Protein AF-A0A2E0YB54-F1 (afdb_monomer_lite)

Radius of gyration: 15.56 Å; chains: 1; bounding box: 36×24×35 Å

Structure (mmCIF, N/CA/C/O backbone):
data_AF-A0A2E0YB54-F1
#
_entry.id   AF-A0A2E0YB54-F1
#
loop_
_atom_site.group_PDB
_atom_site.id
_atom_site.type_symbol
_atom_site.label_atom_id
_atom_site.label_alt_id
_atom_site.label_comp_id
_atom_site.label_asym_id
_atom_site.label_entity_id
_atom_site.label_seq_id
_atom_site.pdbx_PDB_ins_code
_atom_site.Cartn_x
_atom_site.Cartn_y
_atom_site.Cartn_z
_atom_site.occupancy
_atom_site.B_iso_or_equiv
_atom_site.auth_seq_id
_atom_site.auth_comp_id
_atom_site.auth_asym_id
_atom_site.auth_atom_id
_atom_site.pdbx_PDB_model_num
ATOM 1 N N . GLU A 1 1 ? -7.503 -12.226 -6.401 1.00 80.44 1 GLU A N 1
ATOM 2 C CA . GLU A 1 1 ? -6.110 -12.496 -6.809 1.00 80.44 1 GLU A CA 1
ATOM 3 C C . GLU A 1 1 ? -5.932 -12.109 -8.269 1.00 80.44 1 GLU A C 1
ATOM 5 O O . GLU A 1 1 ? -6.871 -12.278 -9.041 1.00 80.44 1 GLU A O 1
ATOM 10 N N . GLY A 1 2 ? -4.785 -11.529 -8.625 1.00 94.88 2 GLY A N 1
ATOM 11 C CA . GLY A 1 2 ? -4.480 -11.051 -9.975 1.00 94.88 2 GLY A CA 1
ATOM 12 C C . GLY A 1 2 ? -3.134 -10.323 -10.020 1.00 94.88 2 GLY A C 1
ATOM 13 O O . GLY A 1 2 ? -2.630 -9.900 -8.982 1.00 94.88 2 GLY A O 1
ATOM 14 N N . VAL A 1 3 ? -2.551 -10.187 -11.213 1.00 96.06 3 VAL A N 1
ATOM 15 C CA . VAL A 1 3 ? -1.286 -9.462 -11.411 1.00 96.06 3 VAL A CA 1
ATOM 16 C C . VAL A 1 3 ? -1.541 -7.957 -11.349 1.00 96.06 3 VAL A C 1
ATOM 18 O O . VAL A 1 3 ? -2.431 -7.449 -12.030 1.00 96.06 3 VAL A O 1
ATOM 21 N N . TRP A 1 4 ? -0.750 -7.237 -10.554 1.00 96.88 4 TRP A N 1
ATOM 22 C CA . TRP A 1 4 ? -0.731 -5.775 -10.573 1.00 96.88 4 TRP A CA 1
ATOM 23 C C . TRP A 1 4 ? 0.156 -5.313 -11.730 1.00 96.88 4 TRP A C 1
ATOM 25 O O . TRP A 1 4 ? 1.382 -5.334 -11.643 1.00 96.88 4 TRP A O 1
ATOM 35 N N . GLN A 1 5 ? -0.484 -4.970 -12.847 1.00 96.94 5 GLN A N 1
ATOM 36 C CA . GLN A 1 5 ? 0.188 -4.628 -14.097 1.00 96.94 5 GLN A CA 1
ATOM 37 C C . GLN A 1 5 ? 0.555 -3.140 -14.143 1.00 96.94 5 GLN A C 1
ATOM 39 O O . GLN A 1 5 ? -0.280 -2.281 -13.858 1.00 96.94 5 GLN A O 1
ATOM 44 N N . LEU A 1 6 ? 1.784 -2.835 -14.566 1.00 97.56 6 LEU A N 1
ATOM 45 C CA . LEU A 1 6 ? 2.180 -1.476 -14.932 1.00 97.56 6 LEU A CA 1
ATOM 46 C C . LEU A 1 6 ? 1.879 -1.229 -16.412 1.00 97.56 6 LEU A C 1
ATOM 48 O O . LEU A 1 6 ? 2.315 -1.996 -17.273 1.00 97.56 6 LEU A O 1
ATOM 52 N N . ASP A 1 7 ? 1.160 -0.144 -16.680 1.00 97.38 7 ASP A N 1
ATOM 53 C CA . ASP A 1 7 ? 0.911 0.399 -18.017 1.00 97.38 7 ASP A CA 1
ATOM 54 C C . ASP A 1 7 ? 1.270 1.892 -18.000 1.00 97.38 7 ASP A C 1
ATOM 56 O O . ASP A 1 7 ? 0.444 2.766 -17.735 1.00 97.38 7 ASP A O 1
ATOM 60 N N . GLN A 1 8 ? 2.569 2.170 -18.119 1.00 97.31 8 GLN A N 1
ATOM 61 C CA . GLN A 1 8 ? 3.155 3.502 -17.977 1.00 97.31 8 GLN A CA 1
ATOM 62 C C . GLN A 1 8 ? 3.996 3.837 -19.210 1.00 97.31 8 GLN A C 1
ATOM 64 O O . GLN A 1 8 ? 4.693 2.979 -19.747 1.00 97.31 8 GLN A O 1
ATOM 69 N N . PHE A 1 9 ? 3.981 5.109 -19.617 1.00 97.25 9 PHE A N 1
ATOM 70 C CA . PHE A 1 9 ? 4.698 5.607 -20.795 1.00 97.25 9 PHE A CA 1
ATOM 71 C C . PHE A 1 9 ? 5.712 6.705 -20.409 1.00 97.25 9 PHE A C 1
ATOM 73 O O . PHE A 1 9 ? 5.426 7.895 -20.572 1.00 97.25 9 PHE A O 1
ATOM 80 N N . PRO A 1 10 ? 6.889 6.341 -19.869 1.00 96.19 10 PRO A N 1
ATOM 81 C CA . PRO A 1 10 ? 7.935 7.292 -19.486 1.00 9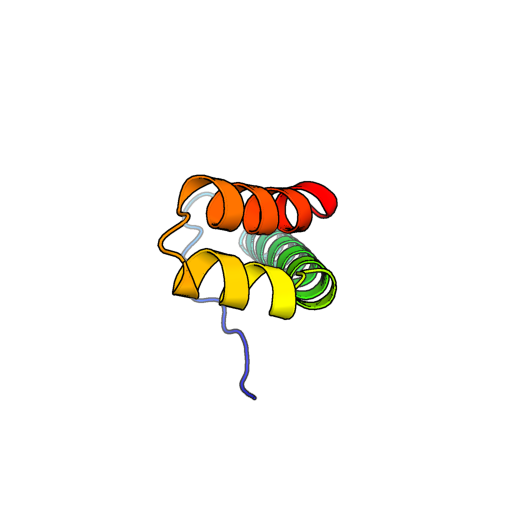6.19 10 PRO A CA 1
ATOM 82 C C . PRO A 1 10 ? 8.692 7.807 -20.722 1.00 96.19 10 PRO A C 1
ATOM 84 O O . PRO A 1 10 ? 9.732 7.278 -21.103 1.00 96.19 10 PRO A O 1
ATOM 87 N N . PHE A 1 11 ? 8.142 8.814 -21.406 1.00 96.50 11 PHE A N 1
ATOM 88 C CA . PHE A 1 11 ? 8.687 9.312 -22.678 1.00 96.50 11 PHE A CA 1
ATOM 89 C C . PHE A 1 11 ? 9.980 10.126 -22.541 1.00 96.50 11 PHE A C 1
ATOM 91 O O . PHE A 1 11 ? 10.697 10.282 -23.529 1.00 96.50 11 PHE A O 1
ATOM 98 N N . ARG A 1 12 ? 10.247 10.713 -21.367 1.00 97.88 12 ARG A N 1
ATOM 99 C CA . ARG A 1 12 ? 11.408 11.595 -21.139 1.00 97.88 12 ARG A CA 1
ATOM 100 C C . ARG A 1 12 ? 12.288 11.127 -19.980 1.00 97.88 12 ARG A C 1
ATOM 102 O O . ARG A 1 12 ? 13.266 11.792 -19.650 1.00 97.88 12 ARG A O 1
ATOM 109 N N . GLU A 1 13 ? 11.944 9.996 -19.381 1.00 97.75 13 GLU A N 1
ATOM 110 C CA . GLU A 1 13 ? 12.556 9.439 -18.183 1.00 97.75 13 GLU A CA 1
ATOM 111 C C . GLU A 1 13 ? 13.206 8.083 -18.495 1.00 97.75 13 GLU A C 1
ATOM 113 O O . GLU A 1 13 ? 12.903 7.440 -19.502 1.00 97.75 13 GLU A O 1
ATOM 118 N N . ASP A 1 14 ? 14.093 7.616 -17.615 1.00 98.12 14 ASP A N 1
ATOM 119 C CA . ASP A 1 14 ? 14.593 6.244 -17.691 1.00 98.12 14 ASP A CA 1
ATOM 120 C C . ASP A 1 14 ? 13.457 5.266 -17.347 1.00 98.12 14 ASP A C 1
ATOM 122 O O . ASP A 1 14 ? 12.940 5.235 -16.227 1.00 98.12 14 ASP A O 1
ATOM 126 N N . SER A 1 15 ? 13.065 4.455 -18.331 1.00 97.75 15 SER A N 1
ATOM 127 C CA . SER A 1 15 ? 11.955 3.505 -18.194 1.00 97.75 15 SER A CA 1
ATOM 128 C C . SER A 1 15 ? 12.172 2.433 -17.119 1.00 97.75 15 SER A C 1
ATOM 130 O O . SER A 1 15 ? 11.213 2.027 -16.463 1.00 97.75 15 SER A O 1
ATOM 132 N N . VAL A 1 16 ? 13.415 1.999 -16.896 1.0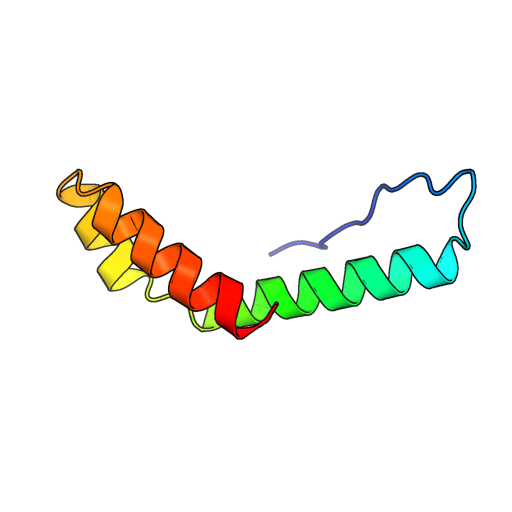0 97.75 16 VAL A N 1
ATOM 133 C CA . VAL A 1 16 ? 13.751 0.993 -15.880 1.00 97.75 16 VAL A CA 1
ATOM 134 C C . VAL A 1 16 ? 13.715 1.632 -14.500 1.00 97.75 16 VAL A C 1
ATOM 136 O O . VAL A 1 16 ? 13.164 1.050 -13.564 1.00 97.75 16 VAL A O 1
ATOM 139 N N . GLN A 1 17 ? 14.257 2.844 -14.366 1.00 98.31 17 GLN A N 1
ATOM 140 C CA . GLN A 1 17 ? 14.174 3.602 -13.121 1.00 98.31 17 GLN A CA 1
ATOM 141 C C . GLN A 1 17 ? 12.712 3.859 -12.729 1.00 98.31 17 GLN A C 1
ATOM 143 O O . GLN A 1 17 ? 12.331 3.594 -11.589 1.00 98.31 17 GLN A O 1
ATOM 148 N N . MET A 1 18 ? 11.887 4.303 -13.682 1.00 98.25 18 MET A N 1
ATOM 149 C CA . MET A 1 18 ? 10.458 4.547 -13.468 1.00 98.25 18 MET A CA 1
ATOM 150 C C . MET A 1 18 ? 9.707 3.281 -13.053 1.00 98.25 18 MET A C 1
ATOM 152 O O . MET A 1 18 ? 8.947 3.312 -12.086 1.00 98.25 18 MET A O 1
ATOM 156 N N . ALA A 1 19 ? 9.952 2.155 -13.731 1.00 98.12 19 ALA A N 1
ATOM 157 C CA . ALA A 1 19 ? 9.324 0.884 -13.383 1.00 98.12 19 ALA A CA 1
ATOM 158 C C . ALA A 1 19 ? 9.716 0.415 -11.972 1.00 98.12 19 ALA A C 1
ATOM 160 O O . ALA A 1 19 ? 8.845 0.013 -11.203 1.00 98.12 19 ALA A O 1
ATOM 161 N N . ASN A 1 20 ? 10.998 0.514 -11.595 1.00 98.38 20 ASN A N 1
ATOM 162 C CA . ASN A 1 20 ? 11.448 0.159 -10.245 1.00 98.38 20 ASN A CA 1
ATOM 163 C C . ASN A 1 20 ? 10.792 1.044 -9.177 1.00 98.38 20 ASN A C 1
ATOM 165 O O . ASN A 1 20 ? 10.277 0.521 -8.191 1.00 98.38 20 ASN A O 1
ATOM 169 N N . GLN A 1 21 ? 10.730 2.360 -9.399 1.00 98.00 21 GLN A N 1
ATOM 170 C CA . GLN A 1 21 ? 10.069 3.278 -8.472 1.00 98.00 21 GLN A CA 1
ATOM 171 C C . GLN A 1 21 ? 8.569 2.972 -8.333 1.00 98.00 21 GLN A C 1
ATOM 173 O O . GLN A 1 21 ? 8.035 2.985 -7.223 1.00 98.00 21 GLN A O 1
ATOM 178 N N . ALA A 1 22 ? 7.884 2.664 -9.438 1.00 98.12 22 ALA A N 1
ATOM 179 C CA . ALA A 1 22 ? 6.480 2.269 -9.410 1.00 98.12 22 ALA A CA 1
ATOM 180 C C . ALA A 1 22 ? 6.276 0.952 -8.643 1.00 98.12 22 ALA A C 1
ATOM 182 O O . ALA A 1 22 ? 5.364 0.858 -7.824 1.00 98.12 22 ALA A O 1
ATOM 183 N N . ILE A 1 23 ? 7.143 -0.043 -8.853 1.00 98.25 23 ILE A N 1
ATOM 184 C CA . ILE A 1 23 ? 7.112 -1.315 -8.118 1.00 98.25 23 ILE A CA 1
ATOM 185 C C . ILE A 1 23 ? 7.318 -1.087 -6.618 1.00 98.25 23 ILE A C 1
ATOM 187 O O . ILE A 1 23 ? 6.583 -1.659 -5.814 1.00 98.25 23 ILE A O 1
ATOM 191 N N . ASP A 1 24 ? 8.288 -0.263 -6.223 1.00 98.31 24 ASP A N 1
ATOM 192 C CA . ASP A 1 24 ? 8.550 0.013 -4.809 1.00 98.31 24 ASP A CA 1
ATOM 193 C C . ASP A 1 24 ? 7.370 0.728 -4.145 1.00 98.31 24 ASP A C 1
ATOM 195 O O . ASP A 1 24 ? 6.971 0.356 -3.041 1.00 98.31 24 ASP A O 1
ATOM 199 N N . PHE A 1 25 ? 6.725 1.658 -4.854 1.00 98.19 25 PHE A N 1
ATOM 200 C CA . PHE A 1 25 ? 5.474 2.256 -4.396 1.00 98.19 25 PHE A CA 1
ATOM 201 C C . PHE A 1 25 ? 4.359 1.212 -4.237 1.00 98.19 25 PHE A C 1
ATOM 203 O O . PHE A 1 25 ? 3.706 1.176 -3.197 1.00 98.19 25 PHE A O 1
ATOM 210 N N . LEU A 1 26 ? 4.157 0.319 -5.214 1.00 98.19 26 LEU A N 1
ATOM 211 C CA . LEU A 1 26 ? 3.141 -0.737 -5.118 1.00 98.19 26 LEU A CA 1
ATOM 212 C C . LEU A 1 26 ? 3.390 -1.680 -3.930 1.00 98.19 26 LEU A C 1
ATOM 214 O O . LEU A 1 26 ? 2.435 -2.051 -3.251 1.00 98.19 26 LEU A O 1
ATOM 218 N N . LYS A 1 27 ? 4.650 -2.007 -3.619 1.00 98.06 27 LYS A N 1
ATOM 219 C CA . LYS A 1 27 ? 5.012 -2.770 -2.409 1.00 98.06 27 LYS A CA 1
ATOM 220 C C . LYS A 1 27 ? 4.704 -2.003 -1.120 1.00 98.06 27 LYS A C 1
ATOM 222 O O . LYS A 1 27 ? 4.312 -2.603 -0.123 1.00 98.06 27 LYS A O 1
ATOM 227 N N . SER A 1 28 ? 4.885 -0.683 -1.103 1.00 98.31 28 SER A N 1
ATOM 228 C CA . SER A 1 28 ? 4.463 0.142 0.035 1.00 98.31 28 SER A CA 1
ATOM 229 C C . SER A 1 28 ? 2.942 0.155 0.200 1.00 98.31 28 SER A C 1
ATOM 231 O O . SER A 1 28 ? 2.456 0.072 1.327 1.00 98.31 28 SER A O 1
ATOM 233 N N . ILE A 1 29 ? 2.186 0.195 -0.903 1.00 98.19 29 ILE A N 1
ATOM 234 C CA . ILE A 1 29 ? 0.722 0.079 -0.876 1.00 98.19 29 ILE A CA 1
ATOM 235 C C . ILE A 1 29 ? 0.279 -1.293 -0.365 1.00 98.19 29 ILE A C 1
ATOM 237 O O . ILE A 1 29 ? -0.625 -1.348 0.462 1.00 98.19 29 ILE A O 1
ATOM 241 N N . GLU A 1 30 ? 0.916 -2.384 -0.795 1.00 97.75 30 GLU A N 1
ATOM 242 C CA . GLU A 1 30 ? 0.655 -3.732 -0.268 1.00 97.75 30 GLU A CA 1
ATOM 243 C C . GLU A 1 30 ? 0.796 -3.762 1.264 1.00 97.75 30 GLU A C 1
ATOM 245 O O . GLU A 1 30 ? -0.148 -4.119 1.964 1.00 97.75 30 GLU A O 1
ATOM 250 N N . LYS A 1 31 ? 1.921 -3.273 1.800 1.00 98.25 31 LYS A N 1
ATOM 251 C CA . LYS A 1 31 ? 2.143 -3.201 3.256 1.00 98.25 31 LYS A CA 1
ATOM 252 C C . LYS A 1 31 ? 1.112 -2.332 3.976 1.00 98.25 31 LYS A C 1
ATOM 254 O O . LYS A 1 31 ? 0.702 -2.659 5.088 1.00 98.25 31 LYS A O 1
ATOM 259 N N . ALA A 1 32 ? 0.697 -1.224 3.365 1.00 98.50 32 ALA A N 1
ATOM 260 C CA . ALA A 1 32 ? -0.356 -0.384 3.921 1.00 98.50 32 ALA A CA 1
ATOM 261 C C . ALA A 1 32 ? -1.712 -1.114 3.932 1.00 98.50 32 ALA A C 1
ATOM 263 O O . ALA A 1 32 ? -2.467 -1.009 4.896 1.00 98.50 32 ALA A O 1
ATOM 264 N N . LEU A 1 33 ? -2.039 -1.885 2.897 1.00 98.00 33 LEU A N 1
ATOM 265 C CA . LEU A 1 33 ? -3.263 -2.686 2.884 1.00 98.00 33 LEU A CA 1
ATOM 266 C C . LEU A 1 33 ? -3.243 -3.769 3.970 1.00 98.00 33 LEU A C 1
ATOM 268 O O . LEU A 1 33 ? -4.268 -3.967 4.619 1.00 98.00 33 LEU A O 1
ATOM 272 N N . ASP A 1 34 ? -2.088 -4.386 4.227 1.00 97.81 34 ASP A N 1
ATOM 273 C CA . ASP A 1 34 ? -1.918 -5.355 5.318 1.00 97.81 34 ASP A CA 1
ATOM 274 C C . ASP A 1 34 ? -2.052 -4.718 6.719 1.00 97.81 34 ASP A C 1
ATOM 276 O O . ASP A 1 34 ? -2.583 -5.342 7.637 1.00 97.81 34 ASP A O 1
ATOM 280 N N . ASP A 1 35 ? -1.593 -3.473 6.906 1.00 98.00 35 ASP A N 1
ATOM 281 C CA . ASP A 1 35 ? -1.692 -2.730 8.180 1.00 98.00 35 ASP A CA 1
ATOM 282 C C . ASP A 1 35 ? -3.060 -2.060 8.395 1.00 98.00 35 ASP A C 1
ATOM 284 O O . ASP A 1 35 ? -3.387 -1.641 9.509 1.00 98.00 35 ASP A O 1
ATOM 288 N N . LEU A 1 36 ? -3.860 -1.911 7.336 1.00 98.56 36 LEU A N 1
ATOM 289 C CA . LEU A 1 36 ? -5.128 -1.193 7.381 1.00 98.56 36 LEU A CA 1
ATOM 290 C C . LEU A 1 36 ? -6.122 -1.892 8.317 1.00 98.56 36 LEU A C 1
ATOM 292 O O . LEU A 1 36 ? -6.520 -3.036 8.101 1.00 98.56 36 LEU A O 1
ATOM 296 N N . ASP A 1 37 ? -6.603 -1.165 9.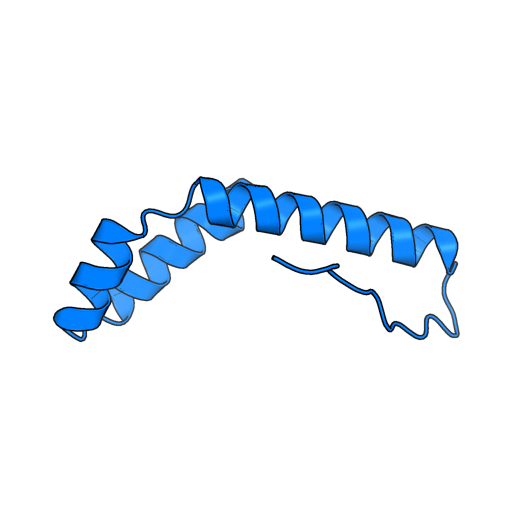329 1.00 98.38 37 ASP A N 1
ATOM 297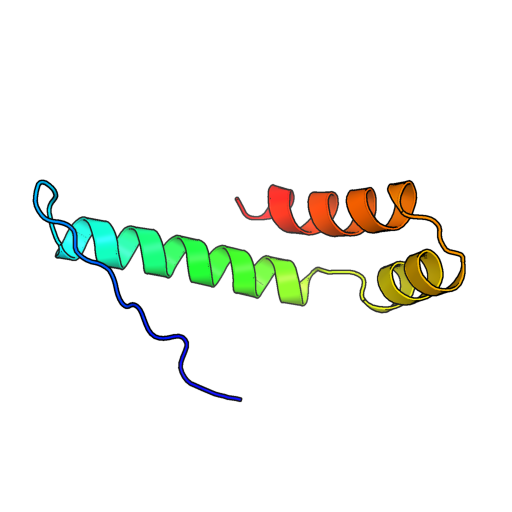 C CA . ASP A 1 37 ? -7.655 -1.651 10.226 1.00 98.38 37 ASP A CA 1
ATOM 298 C C . ASP A 1 37 ? -9.007 -1.693 9.497 1.00 98.38 37 ASP A C 1
ATOM 300 O O . ASP A 1 37 ? -9.827 -0.770 9.564 1.00 98.38 37 ASP A O 1
ATOM 304 N N . MET A 1 38 ? -9.228 -2.789 8.771 1.00 98.44 38 MET A N 1
ATOM 305 C CA . MET A 1 38 ? -10.422 -3.012 7.960 1.00 98.44 38 MET A CA 1
ATOM 306 C C . MET A 1 38 ? -11.701 -3.021 8.794 1.00 98.44 38 MET A C 1
ATOM 308 O O . MET A 1 38 ? -12.741 -2.561 8.323 1.00 98.44 38 MET A O 1
ATOM 312 N N . LYS A 1 39 ? -11.635 -3.496 10.041 1.00 98.56 39 LYS A N 1
ATOM 313 C CA . LYS A 1 39 ? -12.802 -3.548 10.923 1.00 98.56 39 LYS A CA 1
ATOM 314 C C . LYS A 1 39 ? -13.205 -2.142 11.362 1.00 98.56 39 LYS A C 1
ATOM 316 O O . LYS A 1 39 ? -14.370 -1.772 11.217 1.00 98.56 39 LYS A O 1
ATOM 321 N N . ALA A 1 40 ? -12.254 -1.345 11.849 1.00 98.62 40 ALA A N 1
ATOM 322 C CA . ALA A 1 40 ? -12.524 0.036 12.239 1.00 98.62 40 ALA A CA 1
ATOM 323 C C . ALA A 1 40 ? -12.947 0.898 11.040 1.00 98.62 40 ALA A C 1
ATOM 325 O O . ALA A 1 40 ? -13.783 1.793 11.190 1.00 98.62 40 ALA A O 1
ATOM 326 N N . LEU A 1 41 ? -12.393 0.627 9.852 1.00 98.75 41 LEU A N 1
ATOM 327 C CA . LEU A 1 41 ? -12.773 1.311 8.619 1.00 98.75 41 LEU A CA 1
ATOM 328 C C . LEU A 1 41 ? -14.229 1.015 8.235 1.00 98.75 41 LEU A C 1
ATOM 330 O O . LEU A 1 41 ? -14.988 1.953 7.991 1.00 98.75 41 LEU A O 1
ATOM 334 N N . GLN A 1 42 ? -14.633 -0.259 8.230 1.00 98.69 42 GLN A N 1
ATOM 335 C CA . GLN A 1 42 ? -16.014 -0.668 7.949 1.00 98.69 42 GLN A CA 1
ATOM 336 C C . GLN A 1 42 ? -17.002 -0.064 8.952 1.00 98.69 42 GLN A C 1
ATOM 338 O O . GLN A 1 42 ? -18.060 0.426 8.560 1.00 98.69 42 GLN A O 1
ATOM 343 N N . GLU A 1 43 ? -16.647 -0.036 10.237 1.00 98.81 43 GLU A N 1
ATOM 344 C CA . GLU A 1 43 ? -17.476 0.583 11.271 1.00 98.81 43 GLU A CA 1
ATOM 345 C C . GLU A 1 43 ? -17.653 2.091 11.024 1.00 98.81 43 GLU A C 1
ATOM 347 O O . GLU A 1 43 ? -18.777 2.595 11.024 1.00 98.81 43 GLU A O 1
ATOM 352 N N . ALA A 1 44 ? -16.563 2.816 10.749 1.00 98.81 44 ALA A N 1
ATOM 353 C CA . ALA A 1 44 ? -16.621 4.244 10.437 1.00 98.81 44 ALA A CA 1
ATOM 354 C C . ALA A 1 44 ? -17.497 4.525 9.205 1.00 98.81 44 ALA A C 1
ATOM 356 O O . ALA A 1 44 ? -18.333 5.428 9.235 1.00 98.81 44 ALA A O 1
ATOM 357 N N . GLN A 1 45 ? -17.358 3.713 8.152 1.00 98.75 45 GLN A N 1
ATOM 358 C CA . GLN A 1 45 ? -18.184 3.806 6.947 1.00 98.75 45 GLN A CA 1
ATOM 359 C C . GLN A 1 45 ? -19.668 3.543 7.242 1.00 98.75 45 GLN A C 1
ATOM 361 O O . GLN A 1 45 ? -20.515 4.301 6.774 1.00 98.75 45 GLN A O 1
ATOM 366 N N . SER A 1 46 ? -19.987 2.527 8.053 1.00 98.69 46 SER A N 1
ATOM 367 C CA . SER A 1 46 ? -21.371 2.198 8.432 1.00 98.69 46 SER A CA 1
ATOM 368 C C . SER A 1 46 ? -22.057 3.304 9.241 1.00 98.69 46 SER A C 1
ATOM 370 O O . SER A 1 46 ? -23.261 3.502 9.120 1.00 98.69 46 SER A O 1
ATOM 372 N N . ASN A 1 47 ? -21.276 4.070 10.007 1.00 98.62 47 ASN A N 1
ATOM 373 C CA . ASN A 1 47 ? -21.746 5.217 10.781 1.00 98.62 47 ASN A CA 1
ATOM 374 C C . ASN A 1 47 ? -21.747 6.532 9.982 1.00 98.62 47 ASN A C 1
ATOM 376 O O . ASN A 1 47 ? -22.008 7.588 10.554 1.00 98.62 47 ASN A O 1
ATOM 380 N N . HIS A 1 48 ? -21.421 6.496 8.684 1.00 98.25 48 HIS A N 1
ATOM 381 C CA . HIS A 1 48 ? -21.229 7.684 7.845 1.00 98.25 48 HIS A CA 1
ATOM 382 C C . HIS A 1 48 ? -20.188 8.683 8.397 1.00 98.25 48 HIS A C 1
ATOM 384 O O . HIS A 1 48 ? -20.229 9.877 8.094 1.00 98.25 48 HIS A O 1
ATOM 390 N N . ASP A 1 49 ? -19.216 8.203 9.175 1.00 98.69 49 ASP A N 1
ATOM 391 C CA . ASP A 1 49 ? -18.139 9.016 9.741 1.00 98.69 49 ASP A CA 1
ATOM 392 C C . ASP A 1 49 ? -16.964 9.105 8.755 1.00 98.69 49 ASP A C 1
ATOM 394 O O . ASP A 1 49 ? -15.959 8.388 8.843 1.00 98.69 49 ASP A O 1
ATOM 398 N N . ALA A 1 50 ? -17.108 9.999 7.774 1.00 98.56 50 ALA A N 1
ATOM 399 C CA . ALA A 1 50 ? -16.113 10.203 6.724 1.00 98.56 50 ALA A CA 1
ATOM 400 C C . ALA A 1 50 ? -14.749 10.664 7.273 1.00 98.56 50 ALA A C 1
ATOM 402 O O . ALA A 1 50 ? -13.706 10.278 6.742 1.00 98.56 50 ALA A O 1
ATOM 403 N N . MET A 1 51 ? -14.739 11.452 8.354 1.00 98.69 51 MET A N 1
ATOM 404 C CA . MET A 1 51 ? -13.504 11.965 8.954 1.00 98.69 51 MET A CA 1
ATOM 405 C C . MET A 1 51 ? -12.709 10.849 9.633 1.00 98.69 51 MET A C 1
ATOM 407 O O . MET A 1 51 ? -11.490 10.762 9.456 1.00 98.69 51 MET A O 1
ATOM 411 N N . LYS A 1 52 ? -13.380 9.959 10.375 1.00 98.69 52 LYS A N 1
ATOM 412 C CA . LYS A 1 52 ? -12.737 8.786 10.979 1.00 98.69 52 LYS A CA 1
ATOM 413 C C . LYS A 1 52 ? -12.244 7.811 9.914 1.00 98.69 52 LYS A C 1
ATOM 415 O O . LYS A 1 52 ? -11.104 7.359 10.0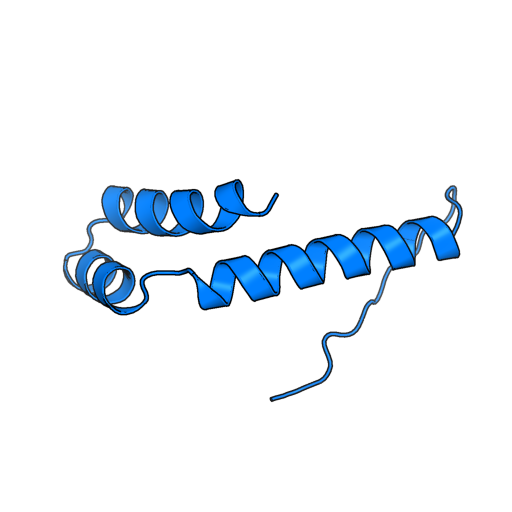11 1.00 98.69 52 LYS A O 1
ATOM 420 N N . ALA A 1 53 ? -13.051 7.532 8.889 1.00 98.81 53 ALA A N 1
ATOM 421 C CA . ALA A 1 53 ? -12.655 6.657 7.785 1.00 98.81 53 ALA A CA 1
ATOM 422 C C . ALA A 1 53 ? -11.390 7.173 7.074 1.00 98.81 53 ALA A C 1
ATOM 424 O O . ALA A 1 53 ? -10.432 6.418 6.891 1.00 98.81 53 ALA A O 1
ATOM 425 N N . LEU A 1 54 ? -11.340 8.474 6.757 1.00 98.62 54 LEU A N 1
ATOM 426 C CA . LEU A 1 54 ? -10.168 9.100 6.141 1.00 98.62 54 LEU A CA 1
ATOM 427 C C . LEU A 1 54 ? -8.931 9.006 7.043 1.00 98.62 54 LEU A C 1
ATOM 429 O O . LEU A 1 54 ? -7.856 8.638 6.572 1.00 98.62 54 LEU A O 1
ATOM 433 N N . LYS A 1 55 ? -9.082 9.281 8.344 1.00 98.62 55 LYS A N 1
ATOM 434 C CA . LYS A 1 55 ? -7.978 9.195 9.309 1.00 98.62 55 LYS A CA 1
ATOM 435 C C . LYS A 1 55 ? -7.394 7.781 9.396 1.00 98.62 55 LYS A C 1
ATOM 437 O O . LYS A 1 55 ? -6.178 7.642 9.502 1.00 98.62 55 LYS A O 1
ATOM 442 N N . ILE A 1 56 ? -8.235 6.745 9.358 1.00 98.69 56 ILE A N 1
ATOM 443 C CA . ILE A 1 56 ? -7.794 5.340 9.370 1.00 98.69 56 ILE A CA 1
ATOM 444 C C . ILE A 1 56 ? -6.975 5.030 8.112 1.00 98.69 56 ILE A C 1
ATOM 446 O O . ILE A 1 56 ? -5.852 4.539 8.227 1.00 98.69 56 ILE A O 1
ATOM 450 N N . ALA A 1 57 ? -7.493 5.383 6.932 1.00 98.19 57 ALA A N 1
ATOM 451 C CA . ALA A 1 57 ? -6.797 5.158 5.666 1.00 98.19 57 ALA A CA 1
ATOM 452 C C . ALA A 1 57 ? -5.453 5.908 5.601 1.00 98.19 57 ALA A C 1
ATOM 454 O O . ALA A 1 57 ? -4.432 5.311 5.270 1.00 98.19 57 ALA A O 1
ATOM 455 N N . GLN A 1 58 ? -5.427 7.190 5.982 1.00 98.25 58 GLN A N 1
ATOM 456 C CA . GLN A 1 58 ? -4.206 8.004 6.012 1.00 98.25 58 GLN A CA 1
ATOM 457 C C . GLN A 1 58 ? -3.157 7.454 6.975 1.00 98.25 58 GLN A C 1
ATOM 459 O O . GLN A 1 58 ? -1.975 7.441 6.642 1.00 98.25 58 GLN A O 1
ATOM 464 N N . LYS A 1 59 ? -3.576 6.997 8.163 1.00 98.31 59 LYS A N 1
ATOM 465 C CA . LYS A 1 59 ? -2.657 6.441 9.160 1.00 98.31 59 LYS A CA 1
ATOM 466 C C . LYS A 1 59 ? -1.894 5.240 8.605 1.00 98.31 59 LYS A C 1
ATOM 468 O O . LYS A 1 59 ? -0.697 5.145 8.852 1.00 98.31 59 LYS A O 1
ATOM 473 N N . SER A 1 60 ? -2.578 4.350 7.886 1.00 98.12 60 SER A N 1
ATOM 474 C CA . SER A 1 60 ? -1.916 3.208 7.259 1.00 98.12 60 SER A CA 1
ATOM 475 C C . SER A 1 60 ? -1.077 3.639 6.049 1.00 98.12 60 SER A C 1
ATOM 477 O O . SER A 1 60 ? 0.113 3.339 5.980 1.00 98.12 60 SER A O 1
ATOM 479 N N . LEU A 1 61 ? -1.653 4.429 5.135 1.00 97.69 61 LEU A N 1
ATOM 480 C CA . LEU A 1 61 ? -0.975 4.855 3.909 1.00 97.69 61 LEU A CA 1
ATOM 481 C C . LEU A 1 61 ? 0.345 5.587 4.204 1.00 97.69 61 LEU A C 1
ATOM 483 O O . LEU A 1 61 ? 1.390 5.208 3.689 1.00 97.69 61 LEU A O 1
ATOM 487 N N . TYR A 1 62 ? 0.326 6.597 5.077 1.00 98.00 62 TYR A N 1
ATOM 488 C CA . TYR A 1 62 ? 1.504 7.427 5.367 1.00 98.00 62 TYR A CA 1
ATOM 489 C C . TYR A 1 62 ? 2.550 6.758 6.262 1.00 98.00 62 TYR A C 1
ATOM 491 O O . TYR A 1 62 ? 3.595 7.345 6.516 1.00 98.00 62 TYR A O 1
ATOM 499 N N . LYS A 1 63 ? 2.292 5.548 6.762 1.00 97.38 63 LYS A N 1
ATOM 500 C CA . LYS A 1 63 ? 3.281 4.780 7.525 1.00 97.38 63 LYS A CA 1
ATOM 501 C C . LYS A 1 63 ? 4.331 4.124 6.622 1.00 97.38 63 LYS A C 1
ATOM 503 O O . LYS A 1 63 ? 5.434 3.856 7.092 1.00 97.38 63 LYS A O 1
ATOM 508 N N . PHE A 1 64 ? 3.980 3.842 5.364 1.00 94.62 64 PHE A N 1
ATOM 509 C CA . PHE A 1 64 ? 4.822 3.091 4.422 1.00 94.62 64 PHE A CA 1
ATOM 510 C C . PHE A 1 64 ? 5.194 3.871 3.152 1.00 94.62 64 PHE A C 1
ATOM 512 O O . PHE A 1 64 ? 5.933 3.335 2.322 1.00 94.62 64 PHE A O 1
ATOM 519 N N . LEU A 1 65 ? 4.694 5.101 3.002 1.00 87.81 65 LEU A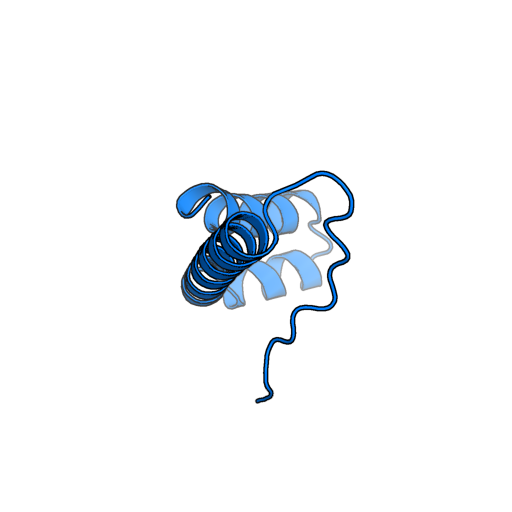 N 1
ATOM 520 C CA . LEU A 1 65 ? 5.172 6.079 2.017 1.00 87.81 65 LEU A CA 1
ATOM 521 C C . LEU A 1 65 ? 6.371 6.853 2.565 1.00 87.81 65 LEU A C 1
ATOM 523 O O . LEU A 1 65 ? 7.303 7.092 1.769 1.00 87.81 65 LEU A O 1
#

Secondary structure (DSSP, 8-state):
----------SSS-HHHHHHHHHHHHHHHHHHHHHS-HHHHHHHHHTT-HHHHHHHHHHHHHHH-

pLDDT: mean 97.56, std 2.62, range [80.44, 98.81]

Foldseek 3Di:
DDDPDDDDDPPPDDPVVVVVVVVLLVVLVVQLVVVQPPVQLVVCVVVVNPVSNVVSSCVSNVVSD

Sequence (65 aa):
EGVWQLDQFPFREDSVQMANQAIDFLKSIEKALDDLDMKALQEAQSNHDAMKALKIAQKSLYKFL